Protein AF-A0A382NWI0-F1 (afdb_monomer_lite)

Structure (mmCIF, N/CA/C/O backbone):
data_AF-A0A382NWI0-F1
#
_entry.id   AF-A0A382NWI0-F1
#
loop_
_atom_site.group_PDB
_atom_site.id
_atom_site.type_symbol
_atom_site.label_atom_id
_atom_site.label_alt_id
_atom_site.label_comp_id
_atom_site.label_asym_id
_atom_site.label_entity_id
_atom_site.label_seq_id
_atom_site.pdbx_PDB_ins_code
_atom_site.Cartn_x
_atom_site.Cartn_y
_atom_site.Cartn_z
_atom_site.occupancy
_atom_site.B_iso_or_equiv
_atom_site.auth_seq_id
_atom_site.auth_comp_id
_atom_site.auth_asym_id
_atom_site.auth_atom_id
_atom_site.pdbx_PDB_model_num
ATOM 1 N N . MET A 1 1 ? 2.927 -1.519 7.055 1.00 81.50 1 MET A N 1
ATOM 2 C CA . MET A 1 1 ? 1.598 -1.213 7.626 1.00 81.50 1 MET A CA 1
ATOM 3 C C . MET A 1 1 ? 1.749 -0.728 9.055 1.00 81.50 1 MET A C 1
ATOM 5 O O . MET A 1 1 ? 1.499 0.442 9.264 1.00 81.50 1 MET A O 1
ATOM 9 N N . GLU A 1 2 ? 2.267 -1.539 9.984 1.00 88.81 2 GLU A N 1
ATOM 10 C CA . GLU A 1 2 ? 2.537 -1.107 11.373 1.00 88.81 2 GLU A CA 1
ATOM 11 C C . GLU A 1 2 ? 3.383 0.174 11.451 1.00 88.81 2 GLU A C 1
ATOM 13 O O . GLU A 1 2 ? 3.035 1.101 12.169 1.00 88.81 2 GLU A O 1
ATOM 18 N N . HIS A 1 3 ? 4.442 0.275 10.638 1.00 90.81 3 HIS A N 1
ATOM 19 C CA . HIS A 1 3 ? 5.266 1.482 10.623 1.00 90.81 3 HIS A CA 1
ATOM 20 C C . HIS A 1 3 ? 4.489 2.753 10.230 1.00 90.81 3 HIS A C 1
ATOM 22 O O . HIS A 1 3 ? 4.601 3.783 10.883 1.00 90.81 3 HIS A O 1
ATOM 28 N N . GLU A 1 4 ? 3.660 2.669 9.189 1.00 90.69 4 GLU A N 1
ATOM 29 C CA . GLU A 1 4 ? 2.821 3.790 8.743 1.00 90.69 4 GLU A CA 1
ATOM 30 C C . GLU A 1 4 ? 1.722 4.140 9.754 1.00 90.69 4 GLU A C 1
ATOM 32 O O . GLU A 1 4 ? 1.290 5.287 9.808 1.00 90.69 4 GLU A O 1
ATOM 37 N N . ASP A 1 5 ? 1.270 3.170 10.550 1.00 92.94 5 ASP A N 1
AT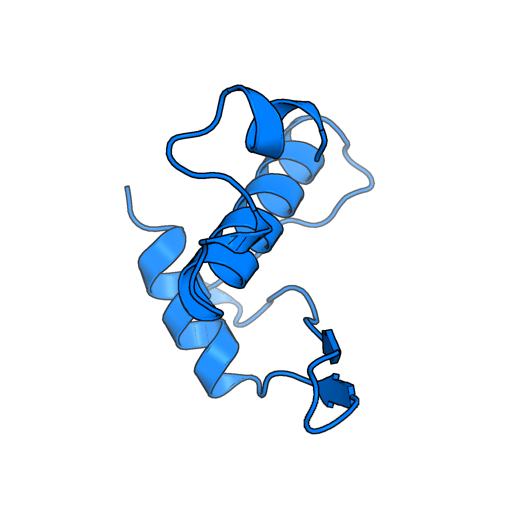OM 38 C CA . ASP A 1 5 ? 0.243 3.370 11.575 1.00 92.94 5 ASP A CA 1
ATOM 39 C C . ASP A 1 5 ? 0.797 4.072 12.822 1.00 92.94 5 ASP A C 1
ATOM 41 O O . ASP A 1 5 ? 0.138 4.932 13.400 1.00 92.94 5 ASP A O 1
ATOM 45 N N . LEU A 1 6 ? 2.033 3.737 13.207 1.00 93.00 6 LEU A N 1
ATOM 46 C CA . LEU A 1 6 ? 2.686 4.268 14.406 1.00 93.00 6 LEU A CA 1
ATOM 47 C C . LEU A 1 6 ? 3.440 5.582 14.163 1.00 93.00 6 LEU A C 1
ATOM 49 O O . LEU A 1 6 ? 3.503 6.42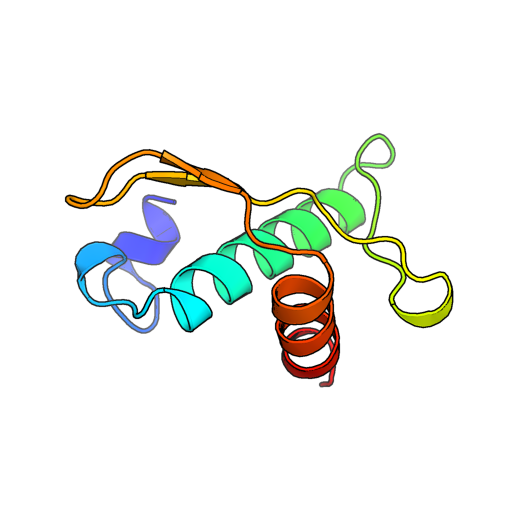0 15.063 1.00 93.00 6 LEU A O 1
ATOM 53 N N . TRP A 1 7 ? 4.034 5.758 12.978 1.00 91.88 7 TRP A N 1
ATOM 54 C CA . TRP A 1 7 ? 4.931 6.887 12.681 1.00 91.88 7 TRP A CA 1
ATOM 55 C C . TRP A 1 7 ? 4.565 7.670 11.417 1.00 91.88 7 TRP A C 1
ATOM 57 O O . TRP A 1 7 ? 5.238 8.651 11.096 1.00 91.88 7 TRP A O 1
ATOM 67 N N . GLY A 1 8 ? 3.520 7.265 10.691 1.00 88.81 8 GLY A N 1
ATOM 68 C CA . GLY A 1 8 ? 3.013 8.038 9.562 1.00 88.81 8 GLY A CA 1
ATOM 69 C C . GLY A 1 8 ? 2.331 9.336 10.005 1.00 88.81 8 GLY A C 1
ATOM 70 O O . GLY A 1 8 ? 2.091 9.576 11.183 1.00 88.81 8 GLY A O 1
ATOM 71 N N . GLU A 1 9 ? 1.968 10.180 9.035 1.00 90.00 9 GLU A N 1
ATOM 72 C CA . GLU A 1 9 ? 1.310 11.475 9.291 1.00 90.00 9 GLU A CA 1
ATOM 73 C C . GLU A 1 9 ? 0.034 11.352 10.145 1.00 90.00 9 GLU A C 1
ATOM 75 O O . GLU A 1 9 ? -0.274 12.240 10.938 1.00 90.00 9 GLU A O 1
ATOM 80 N N . LYS A 1 10 ? -0.716 10.256 9.961 1.00 92.44 10 LYS A N 1
ATOM 81 C CA . LYS A 1 10 ? -1.937 9.919 10.702 1.00 92.44 10 LYS A CA 1
ATOM 82 C C . LYS A 1 10 ? -2.0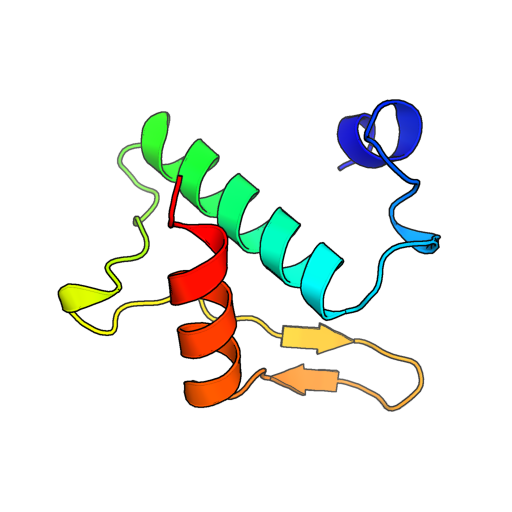71 8.399 10.856 1.00 92.44 10 LYS A C 1
ATOM 84 O O . LYS A 1 10 ? -1.728 7.695 9.889 1.00 92.44 10 LYS A O 1
ATOM 89 N N . PRO A 1 11 ? -2.645 7.913 11.976 1.00 94.56 11 PRO A N 1
ATOM 90 C CA . PRO A 1 11 ? -3.015 6.509 12.139 1.00 94.56 11 PRO A CA 1
ATOM 91 C C . PRO A 1 11 ? -3.874 6.021 10.972 1.00 94.56 11 PRO A C 1
ATOM 93 O O . PRO A 1 11 ? -4.692 6.773 10.433 1.00 94.56 11 PRO A O 1
ATOM 96 N N . LEU A 1 12 ? -3.725 4.756 10.582 1.00 93.31 12 LEU A N 1
ATOM 97 C CA . LEU A 1 12 ? -4.464 4.153 9.469 1.00 93.31 12 LEU A CA 1
ATOM 98 C C . LEU A 1 12 ? -5.978 4.256 9.681 1.00 93.31 12 LEU A C 1
ATOM 100 O O . LEU A 1 12 ? -6.705 4.537 8.730 1.00 93.31 12 LEU A O 1
ATOM 104 N N . ALA A 1 13 ? -6.435 4.097 10.925 1.00 93.12 13 ALA A N 1
ATOM 105 C CA . ALA A 1 13 ? -7.848 4.182 11.295 1.00 93.12 13 ALA A CA 1
ATOM 106 C C . ALA A 1 13 ? -8.462 5.582 11.102 1.00 93.12 13 ALA A C 1
ATOM 108 O O . ALA A 1 13 ? -9.677 5.703 10.963 1.00 93.12 13 ALA A O 1
ATOM 109 N N . GLU A 1 14 ? -7.645 6.636 11.074 1.00 94.50 14 GLU A N 1
ATOM 110 C CA . GLU A 1 14 ? -8.098 8.025 10.923 1.00 94.50 14 GLU A CA 1
ATOM 111 C C . GLU A 1 14 ? -8.043 8.515 9.468 1.00 94.50 14 GLU A C 1
ATOM 113 O O . GLU A 1 14 ? -8.386 9.664 9.167 1.00 94.50 14 GLU A O 1
ATOM 118 N N . ARG A 1 15 ? -7.588 7.669 8.537 1.00 93.06 15 ARG A N 1
ATOM 119 C CA . ARG A 1 15 ? -7.473 8.034 7.123 1.00 93.06 15 ARG A CA 1
ATOM 120 C C . ARG A 1 15 ? -8.827 7.951 6.427 1.00 93.06 15 ARG A C 1
ATOM 122 O O . ARG A 1 15 ? -9.613 7.036 6.645 1.00 93.06 15 ARG A O 1
ATOM 129 N N . SER A 1 16 ? -9.066 8.897 5.522 1.00 92.94 16 SER A N 1
ATOM 130 C CA . SER A 1 16 ? -10.161 8.785 4.560 1.00 92.94 16 SER A CA 1
ATOM 131 C C . SER A 1 16 ? -9.896 7.646 3.572 1.00 92.94 16 SER A C 1
ATOM 133 O O . SER A 1 16 ? -8.747 7.251 3.357 1.00 92.94 16 SER A O 1
ATOM 135 N N . GLU A 1 17 ? -10.954 7.169 2.914 1.00 91.31 17 GLU A N 1
ATOM 136 C CA . GLU A 1 17 ? -10.864 6.142 1.869 1.00 91.31 17 GLU A CA 1
ATOM 137 C C . GLU A 1 17 ? -9.833 6.519 0.790 1.00 91.31 17 GLU A C 1
ATOM 139 O O . GLU A 1 17 ? -8.908 5.759 0.512 1.00 91.31 17 GLU A O 1
ATOM 144 N N . SER A 1 18 ? -9.917 7.742 0.257 1.00 90.44 18 SER A N 1
ATOM 145 C CA . SER A 1 18 ? -8.988 8.247 -0.763 1.00 90.44 18 SER A CA 1
ATOM 146 C C . SER A 1 18 ? -7.530 8.256 -0.279 1.00 90.44 18 SER A C 1
ATOM 148 O O . SER A 1 18 ? -6.631 7.827 -1.008 1.00 90.44 18 SER A O 1
ATOM 150 N N . SER A 1 19 ? -7.280 8.666 0.969 1.00 91.62 19 SER A N 1
ATOM 151 C CA . SER A 1 19 ? -5.932 8.658 1.551 1.00 91.62 19 SER A CA 1
ATOM 152 C C . SER A 1 19 ? -5.399 7.242 1.775 1.00 91.62 19 SER A C 1
ATOM 154 O O . SER A 1 19 ? -4.207 7.002 1.577 1.00 91.62 19 SER A O 1
ATOM 156 N N . ALA A 1 20 ? -6.259 6.300 2.169 1.00 93.19 20 ALA A N 1
ATOM 157 C CA . ALA A 1 20 ? -5.887 4.898 2.341 1.00 93.19 20 ALA A CA 1
ATOM 158 C C . ALA A 1 20 ? -5.525 4.244 0.997 1.00 93.19 20 ALA A C 1
ATOM 160 O O . ALA A 1 20 ? -4.485 3.593 0.883 1.00 93.19 20 ALA A O 1
ATOM 161 N N . VAL A 1 21 ? -6.327 4.485 -0.041 1.00 92.88 21 VAL A N 1
ATOM 162 C CA . VAL A 1 21 ? -6.075 3.973 -1.398 1.00 92.88 21 VAL A CA 1
ATOM 163 C C . VAL A 1 21 ? -4.812 4.597 -1.994 1.00 92.88 21 VAL A C 1
ATOM 165 O O . VAL A 1 21 ? -3.972 3.886 -2.544 1.00 92.88 21 VAL A O 1
ATOM 168 N N . THR A 1 22 ? -4.612 5.903 -1.806 1.00 92.19 22 THR A N 1
ATOM 169 C CA . THR A 1 22 ? -3.381 6.602 -2.209 1.00 92.19 22 THR A CA 1
ATOM 170 C C . THR A 1 22 ? -2.142 5.983 -1.560 1.00 92.19 22 THR A C 1
ATOM 172 O O . THR A 1 22 ? -1.145 5.731 -2.241 1.00 92.19 22 THR A O 1
ATOM 175 N N . LEU A 1 23 ? -2.200 5.705 -0.252 1.00 92.88 23 LEU A N 1
ATOM 176 C CA . LEU A 1 23 ? -1.113 5.047 0.469 1.00 92.88 23 LEU A CA 1
ATOM 177 C C . LEU A 1 23 ? -0.841 3.647 -0.096 1.00 92.88 23 LEU A C 1
ATOM 179 O O . LEU A 1 23 ? 0.310 3.329 -0.388 1.00 92.88 23 LEU A O 1
ATOM 183 N N . ALA A 1 24 ? -1.881 2.839 -0.318 1.00 93.19 24 ALA A N 1
ATOM 184 C CA . ALA A 1 24 ? -1.742 1.501 -0.892 1.00 93.19 24 ALA A CA 1
ATOM 185 C C . ALA A 1 24 ? -1.083 1.531 -2.283 1.00 93.19 24 ALA A C 1
ATOM 187 O O . ALA A 1 24 ? -0.139 0.783 -2.538 1.00 93.19 24 ALA A O 1
ATOM 188 N N . ILE A 1 25 ? -1.513 2.442 -3.161 1.00 91.94 25 ILE A N 1
ATOM 189 C CA . ILE A 1 25 ? -0.928 2.611 -4.500 1.00 91.94 25 ILE A CA 1
ATOM 190 C C . ILE A 1 25 ? 0.547 3.008 -4.404 1.00 91.94 25 ILE A C 1
ATOM 192 O O . ILE A 1 25 ? 1.378 2.451 -5.124 1.00 91.94 25 ILE A O 1
ATOM 196 N N . ARG A 1 26 ? 0.897 3.943 -3.512 1.00 91.31 26 ARG A N 1
ATOM 197 C CA . ARG A 1 26 ? 2.292 4.361 -3.302 1.00 91.31 26 ARG A CA 1
ATOM 198 C C . ARG A 1 26 ? 3.155 3.213 -2.795 1.00 91.31 26 ARG A C 1
ATOM 200 O O . ARG A 1 26 ? 4.237 3.013 -3.332 1.00 91.31 26 ARG A O 1
ATOM 207 N N . LEU A 1 27 ? 2.656 2.423 -1.845 1.00 92.38 27 LEU A N 1
ATOM 208 C CA . LEU A 1 27 ? 3.355 1.233 -1.357 1.00 92.38 27 LEU A CA 1
ATOM 209 C C . LEU A 1 27 ? 3.598 0.218 -2.484 1.00 92.38 27 LEU A C 1
ATOM 211 O O . LEU A 1 27 ? 4.706 -0.304 -2.591 1.00 92.38 27 LEU A O 1
ATOM 215 N N . LEU A 1 28 ? 2.618 -0.006 -3.367 1.00 93.06 28 LEU A N 1
ATOM 216 C CA . LEU A 1 28 ? 2.795 -0.856 -4.551 1.00 93.06 28 LEU A CA 1
ATOM 217 C C . LEU A 1 28 ? 3.835 -0.282 -5.527 1.00 93.06 28 LEU A C 1
ATOM 219 O O . LEU A 1 28 ? 4.657 -1.033 -6.048 1.00 93.06 28 LEU A O 1
ATOM 223 N N . GLN A 1 29 ? 3.860 1.040 -5.741 1.00 90.44 29 GLN A N 1
ATOM 224 C CA . GLN A 1 29 ? 4.904 1.669 -6.562 1.00 90.44 29 GLN A CA 1
ATOM 225 C C . GLN A 1 29 ? 6.292 1.517 -5.944 1.00 90.44 29 GLN A C 1
ATOM 227 O O . GLN A 1 29 ? 7.246 1.228 -6.664 1.00 90.44 29 GLN A O 1
ATOM 232 N N . THR A 1 30 ? 6.415 1.697 -4.629 1.00 92.12 30 THR A N 1
ATOM 233 C CA . THR A 1 30 ? 7.672 1.489 -3.911 1.00 92.12 30 THR A CA 1
ATOM 234 C C . THR A 1 30 ? 8.115 0.034 -4.028 1.00 92.12 30 THR A C 1
ATOM 236 O O . THR A 1 30 ? 9.259 -0.208 -4.393 1.00 92.12 30 THR A O 1
ATOM 239 N N . ALA A 1 31 ? 7.223 -0.939 -3.829 1.00 94.12 31 ALA A N 1
ATOM 240 C CA . ALA A 1 31 ? 7.549 -2.353 -4.020 1.00 94.12 31 ALA A CA 1
ATOM 241 C C . ALA A 1 31 ? 8.087 -2.623 -5.439 1.00 94.12 31 ALA A C 1
ATOM 243 O O . ALA A 1 31 ? 9.167 -3.188 -5.594 1.00 94.12 31 ALA A O 1
ATOM 244 N N . ALA A 1 32 ? 7.418 -2.092 -6.465 1.00 93.44 32 ALA A N 1
ATOM 245 C CA . ALA A 1 32 ? 7.838 -2.204 -7.862 1.00 93.44 32 ALA A CA 1
ATOM 246 C C . ALA A 1 32 ? 9.164 -1.491 -8.203 1.00 93.44 32 ALA A C 1
ATOM 248 O O . ALA A 1 32 ? 9.729 -1.695 -9.280 1.00 93.44 32 ALA A O 1
ATOM 249 N N . GLN A 1 33 ? 9.667 -0.602 -7.339 1.00 91.69 33 GLN A N 1
ATOM 250 C CA . GLN A 1 33 ? 11.001 -0.010 -7.500 1.00 91.69 33 GLN A CA 1
ATOM 251 C C . GLN A 1 33 ? 12.116 -0.952 -7.041 1.00 91.69 33 GLN A C 1
ATOM 253 O O . GLN A 1 33 ? 13.208 -0.886 -7.601 1.00 91.69 33 GLN A O 1
ATOM 258 N N . PHE A 1 34 ? 11.846 -1.804 -6.051 1.00 94.25 34 PHE A N 1
ATOM 259 C CA . PHE A 1 34 ? 12.849 -2.668 -5.423 1.00 94.25 34 PHE A CA 1
ATOM 260 C C . PHE A 1 34 ? 12.710 -4.149 -5.801 1.00 94.25 34 PHE A C 1
ATOM 262 O O . PHE A 1 34 ? 13.643 -4.913 -5.569 1.00 94.25 34 PHE A O 1
ATOM 269 N N . ASP A 1 35 ? 11.594 -4.549 -6.415 1.00 96.38 35 ASP A N 1
ATOM 270 C CA . ASP A 1 35 ? 11.349 -5.906 -6.901 1.00 96.38 35 ASP A CA 1
ATOM 271 C C . ASP A 1 35 ? 10.909 -5.911 -8.374 1.00 96.38 35 ASP A C 1
ATOM 273 O O . ASP A 1 35 ? 9.874 -5.355 -8.742 1.00 96.38 35 ASP A O 1
ATOM 277 N N . SER A 1 36 ? 11.691 -6.585 -9.221 1.00 92.69 36 SER A N 1
ATOM 278 C CA . SER A 1 36 ? 11.434 -6.689 -10.664 1.00 92.69 36 SER A CA 1
ATOM 279 C C . SER A 1 36 ? 10.207 -7.530 -11.027 1.00 92.69 36 SER A C 1
ATOM 281 O O . SER A 1 36 ? 9.700 -7.397 -12.140 1.00 92.69 36 SER A O 1
ATOM 283 N N . ALA A 1 37 ? 9.730 -8.388 -10.118 1.00 95.50 37 ALA A N 1
ATOM 284 C CA . ALA A 1 37 ? 8.518 -9.176 -10.336 1.00 95.50 37 ALA A CA 1
ATOM 285 C C . ALA A 1 37 ? 7.232 -8.373 -10.059 1.00 95.50 37 ALA A C 1
ATOM 287 O O . ALA A 1 37 ? 6.143 -8.807 -10.443 1.00 95.50 37 ALA A O 1
ATOM 288 N N . THR A 1 38 ? 7.342 -7.192 -9.440 1.00 92.75 38 THR A N 1
ATOM 289 C CA . THR A 1 38 ? 6.203 -6.332 -9.116 1.00 92.75 38 THR A CA 1
ATOM 290 C C . THR A 1 38 ? 5.989 -5.269 -10.201 1.00 92.75 38 THR A C 1
ATOM 292 O O . THR A 1 38 ? 6.864 -4.460 -10.510 1.00 92.75 38 THR A O 1
ATOM 295 N N . GLY A 1 39 ? 4.790 -5.251 -10.791 1.00 88.81 39 GLY A N 1
ATOM 296 C CA . GLY A 1 39 ? 4.421 -4.302 -11.843 1.00 88.81 39 GLY A CA 1
ATOM 297 C C . GLY A 1 39 ? 4.202 -2.873 -11.332 1.00 88.81 39 GLY A C 1
ATOM 298 O O . GLY A 1 39 ? 3.587 -2.655 -10.290 1.00 88.81 39 GLY A O 1
ATOM 299 N N . LYS A 1 40 ? 4.657 -1.882 -12.107 1.00 86.62 40 LYS A N 1
ATOM 300 C CA . LYS A 1 40 ? 4.382 -0.452 -11.872 1.00 86.62 40 LYS A CA 1
ATOM 301 C C . LYS A 1 40 ? 3.049 -0.042 -12.491 1.00 86.62 40 LYS A C 1
ATOM 303 O O . LYS A 1 40 ? 2.668 -0.570 -13.538 1.00 86.62 40 LYS A O 1
ATOM 308 N N . ALA A 1 41 ? 2.393 0.948 -11.886 1.00 86.31 41 ALA A N 1
ATOM 309 C CA . ALA A 1 41 ? 1.244 1.592 -12.517 1.00 86.31 41 ALA A CA 1
ATOM 310 C C . ALA A 1 41 ? 1.751 2.444 -13.686 1.00 86.31 41 ALA A C 1
ATOM 312 O O . ALA A 1 41 ? 2.787 3.104 -13.570 1.00 86.31 41 ALA A O 1
ATOM 313 N N . ARG A 1 42 ? 1.030 2.426 -14.806 1.00 86.50 42 ARG A N 1
ATOM 314 C CA . ARG A 1 42 ? 1.350 3.198 -16.010 1.00 86.50 42 ARG A CA 1
ATOM 315 C C . ARG A 1 42 ? 0.113 3.992 -16.423 1.00 86.50 42 ARG A C 1
ATOM 317 O O . ARG A 1 42 ? -0.693 3.484 -17.198 1.00 86.50 42 ARG A O 1
ATOM 324 N N . PRO A 1 43 ? -0.057 5.220 -15.894 1.00 83.38 43 PRO A N 1
ATOM 325 C CA . PRO A 1 43 ? -1.231 6.041 -16.182 1.00 83.38 43 PRO A CA 1
ATOM 326 C C . PRO A 1 43 ? -1.410 6.374 -17.664 1.00 83.38 43 PRO A C 1
ATOM 328 O O . PRO A 1 43 ? -2.544 6.488 -18.109 1.00 83.38 43 PRO A O 1
ATOM 331 N N . GLU A 1 44 ? -0.307 6.495 -18.409 1.00 85.06 44 GLU A N 1
ATOM 332 C CA . GLU A 1 44 ? -0.316 6.765 -19.856 1.00 85.06 44 GLU A CA 1
ATOM 333 C C . GLU A 1 44 ? -0.838 5.576 -20.678 1.00 85.06 44 GLU A C 1
ATOM 335 O O . GLU A 1 44 ? -1.391 5.772 -21.754 1.00 85.06 44 GLU A O 1
ATOM 340 N N . ASP A 1 45 ? -0.696 4.355 -20.151 1.00 88.50 45 ASP A N 1
ATOM 341 C CA . ASP A 1 45 ? -1.177 3.118 -20.779 1.00 88.50 45 ASP A CA 1
ATOM 342 C C . ASP A 1 45 ? -2.512 2.642 -20.172 1.00 88.50 45 ASP A C 1
ATOM 344 O O . ASP A 1 45 ? -2.949 1.531 -20.456 1.00 88.50 45 ASP A O 1
ATOM 348 N N . GLU A 1 46 ? -3.119 3.431 -19.275 1.00 87.31 46 GLU A N 1
ATOM 349 C CA . GLU A 1 46 ? -4.317 3.069 -18.498 1.00 87.31 46 GLU A CA 1
ATOM 350 C C . GLU A 1 46 ? -4.169 1.774 -17.673 1.00 87.31 46 GLU A C 1
ATOM 352 O O . GLU A 1 46 ? -5.130 1.047 -17.423 1.00 87.31 46 GLU A O 1
ATOM 357 N N . ILE A 1 47 ? -2.951 1.482 -17.205 1.00 88.50 47 ILE A N 1
ATOM 358 C CA . ILE A 1 47 ? -2.659 0.278 -16.417 1.00 88.50 47 ILE A CA 1
ATOM 359 C C . ILE A 1 47 ? -2.501 0.645 -14.944 1.00 88.50 47 ILE A C 1
ATOM 361 O O . ILE A 1 47 ? -1.526 1.286 -14.537 1.00 88.50 47 ILE A O 1
ATOM 365 N N . PHE A 1 48 ? -3.450 0.183 -14.133 1.00 89.56 48 PHE A N 1
ATOM 366 C CA . PHE A 1 48 ? -3.564 0.504 -12.712 1.00 89.56 48 PHE A CA 1
ATOM 367 C C . PHE A 1 48 ? -3.706 -0.766 -11.852 1.00 89.56 48 PHE A C 1
ATOM 369 O O . PHE A 1 48 ? -4.137 -1.806 -12.351 1.00 89.56 48 PHE A O 1
ATOM 376 N N . PRO A 1 49 ? -3.335 -0.719 -10.560 1.00 91.69 49 PRO A N 1
ATOM 377 C CA . PRO A 1 49 ? -3.528 -1.847 -9.652 1.00 91.69 49 PRO A CA 1
ATOM 378 C C . PRO A 1 49 ? -5.008 -2.036 -9.301 1.00 91.69 49 PRO A C 1
ATOM 380 O O . PRO A 1 49 ? -5.677 -1.082 -8.933 1.00 91.69 49 PRO A O 1
ATOM 383 N N . THR A 1 50 ? -5.518 -3.265 -9.302 1.00 93.06 50 THR A N 1
ATOM 384 C CA . THR A 1 50 ? -6.884 -3.525 -8.825 1.00 93.06 50 THR A CA 1
ATOM 385 C C . THR A 1 50 ? -6.992 -3.273 -7.319 1.00 93.06 50 THR A C 1
ATOM 387 O O . THR A 1 50 ? -6.234 -3.844 -6.534 1.00 93.06 50 THR A O 1
ATOM 390 N N . VAL A 1 51 ? -7.963 -2.453 -6.908 1.00 94.25 51 VAL A N 1
ATOM 391 C CA . VAL A 1 51 ? -8.228 -2.138 -5.498 1.00 94.25 51 VAL A CA 1
ATOM 392 C C . VAL A 1 51 ? -9.624 -2.611 -5.113 1.00 94.25 51 VAL A C 1
ATOM 394 O O . VAL A 1 51 ? -10.611 -2.309 -5.783 1.00 94.25 51 VAL A O 1
ATOM 397 N N . ALA A 1 52 ? -9.703 -3.329 -3.998 1.00 95.31 52 ALA A N 1
ATOM 398 C CA . ALA A 1 52 ? -10.953 -3.690 -3.352 1.00 95.31 52 ALA A CA 1
ATOM 399 C C . ALA A 1 52 ? -10.990 -3.132 -1.930 1.00 95.31 52 ALA A C 1
ATOM 401 O O . ALA A 1 52 ? -9.955 -2.993 -1.276 1.00 95.31 52 ALA A O 1
ATOM 402 N N . MET A 1 53 ? -12.191 -2.825 -1.455 1.00 94.31 53 MET A N 1
ATOM 403 C CA . MET A 1 53 ? -12.440 -2.255 -0.138 1.00 94.31 53 MET A CA 1
ATOM 404 C C . MET A 1 53 ? -13.436 -3.110 0.622 1.00 94.31 53 MET A C 1
ATOM 406 O O . MET A 1 53 ? -14.390 -3.634 0.049 1.00 94.31 53 MET A O 1
ATOM 410 N N . ILE A 1 54 ? -13.201 -3.212 1.926 1.00 95.06 54 ILE A N 1
ATOM 411 C CA . ILE A 1 54 ? -14.114 -3.818 2.887 1.00 95.06 54 ILE A CA 1
ATOM 412 C C . ILE A 1 54 ? -14.456 -2.728 3.893 1.00 95.06 54 ILE A C 1
ATOM 414 O O . ILE A 1 54 ? -13.583 -2.264 4.626 1.00 95.06 54 ILE A O 1
ATOM 418 N N . THR A 1 55 ? -15.715 -2.309 3.909 1.00 92.88 55 THR A N 1
ATOM 419 C CA . THR A 1 55 ? -16.240 -1.311 4.845 1.00 92.88 55 THR A CA 1
ATOM 420 C C . THR A 1 55 ? -17.426 -1.890 5.616 1.00 92.88 55 THR A C 1
ATOM 422 O O . THR A 1 55 ? -17.810 -3.046 5.422 1.00 92.88 55 THR A O 1
ATOM 425 N N . LYS A 1 56 ? -18.043 -1.090 6.496 1.00 94.62 56 LYS A N 1
ATOM 426 C CA . LYS A 1 56 ? -19.287 -1.488 7.179 1.00 94.62 56 LYS A CA 1
ATOM 427 C C . LYS A 1 56 ? -20.447 -1.726 6.197 1.00 94.62 56 LYS A C 1
ATOM 429 O O . LYS A 1 56 ? -21.378 -2.450 6.526 1.00 94.62 56 LYS A O 1
ATOM 434 N N . GLU A 1 57 ? -20.383 -1.134 5.005 1.00 94.50 57 GLU A N 1
ATOM 435 C CA . GLU A 1 57 ? -21.328 -1.321 3.899 1.00 94.50 57 GLU A CA 1
ATOM 436 C C . GLU A 1 57 ? -21.059 -2.600 3.086 1.00 94.50 57 GLU A C 1
ATOM 438 O O . GLU A 1 57 ? -21.890 -2.986 2.265 1.00 94.50 57 GLU A O 1
ATOM 443 N N . GLY A 1 58 ? -19.930 -3.277 3.322 1.00 95.88 58 GLY A N 1
ATOM 444 C CA . GLY A 1 58 ? -19.572 -4.541 2.686 1.00 95.88 58 GLY A CA 1
ATOM 445 C C . GLY A 1 58 ? -18.327 -4.459 1.802 1.00 95.88 58 GLY A C 1
ATOM 446 O O . GLY A 1 58 ? -17.486 -3.573 1.942 1.00 95.88 58 GLY A O 1
ATOM 447 N N . TYR A 1 59 ? -18.193 -5.444 0.912 1.00 96.50 59 TYR A N 1
ATOM 448 C CA . TYR A 1 59 ? -17.078 -5.568 -0.024 1.00 96.50 59 TYR A CA 1
ATOM 449 C C . TYR A 1 59 ? -17.421 -4.931 -1.372 1.00 96.50 59 TYR A C 1
ATOM 451 O O . TYR A 1 59 ? -18.469 -5.235 -1.945 1.00 96.50 59 TYR A O 1
ATOM 459 N N . ARG A 1 60 ? -16.519 -4.111 -1.918 1.00 95.62 60 ARG A N 1
ATOM 460 C CA . ARG A 1 60 ? -16.630 -3.600 -3.292 1.00 95.62 60 ARG A CA 1
ATOM 461 C C . ARG A 1 60 ? -15.271 -3.462 -3.965 1.00 95.62 60 ARG A C 1
ATOM 463 O O . ARG A 1 60 ? -14.280 -3.142 -3.312 1.00 95.62 60 ARG A O 1
ATOM 470 N N . PHE A 1 61 ? -15.245 -3.624 -5.283 1.00 95.38 61 PHE A N 1
ATOM 471 C CA . PHE A 1 61 ? -14.138 -3.130 -6.098 1.00 95.38 61 PHE A CA 1
ATOM 472 C C . PHE A 1 61 ? -14.276 -1.621 -6.306 1.00 95.38 61 PHE A C 1
ATOM 474 O O . PHE A 1 61 ? -15.390 -1.103 -6.430 1.00 95.38 61 PHE A O 1
ATOM 481 N N . MET A 1 62 ? -13.143 -0.924 -6.332 1.00 92.81 62 MET A N 1
ATOM 482 C CA . MET A 1 62 ? -13.083 0.436 -6.859 1.00 92.81 62 MET A CA 1
ATOM 483 C C . MET A 1 62 ? -13.213 0.368 -8.381 1.00 92.81 62 MET A C 1
ATOM 485 O O . MET A 1 62 ? -12.639 -0.532 -8.997 1.00 92.81 62 MET A O 1
ATOM 489 N N . ASN A 1 63 ? -13.981 1.274 -8.981 1.00 91.62 63 ASN A N 1
ATOM 490 C CA . ASN A 1 63 ? -14.101 1.290 -10.436 1.00 91.62 63 ASN A CA 1
ATOM 491 C C . ASN A 1 63 ? -12.878 1.955 -11.091 1.00 91.62 63 ASN A C 1
ATOM 493 O O . ASN A 1 63 ? -12.137 2.705 -10.450 1.00 91.62 63 ASN A O 1
ATOM 497 N N . ASP A 1 64 ? -12.681 1.688 -12.382 1.00 87.38 64 ASP A N 1
ATOM 498 C CA . ASP A 1 64 ? -11.494 2.140 -13.114 1.00 87.38 64 ASP A CA 1
ATOM 499 C C . ASP A 1 64 ? -11.366 3.670 -13.151 1.00 87.38 64 ASP A C 1
ATOM 501 O O . ASP A 1 64 ? -10.256 4.195 -13.090 1.00 87.38 64 ASP A O 1
ATOM 505 N N . GLN A 1 65 ? -12.488 4.399 -13.187 1.00 87.56 65 GLN A N 1
ATOM 506 C CA . GLN A 1 65 ? -12.493 5.862 -13.216 1.00 87.56 65 GLN A CA 1
ATOM 507 C C . GLN A 1 65 ? -12.025 6.456 -11.879 1.00 87.56 65 GLN A C 1
ATOM 509 O O . GLN A 1 65 ? -11.124 7.295 -11.866 1.00 87.56 65 GLN A O 1
ATOM 514 N N . GLU A 1 66 ? -12.576 5.979 -10.756 1.00 88.44 66 GLU A N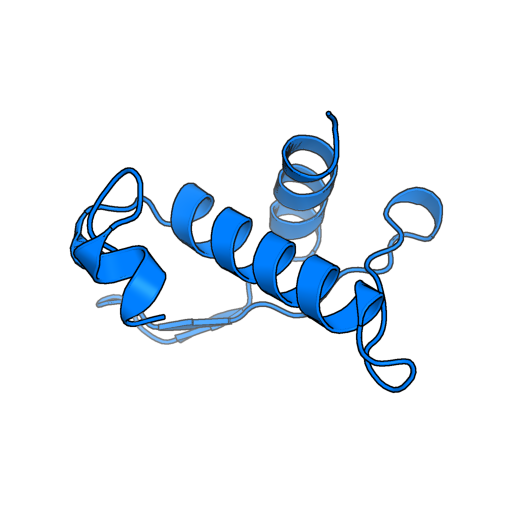 1
ATOM 515 C C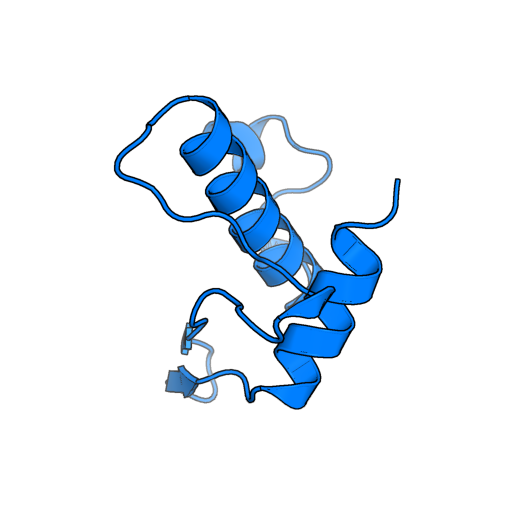A . GLU A 1 66 ? -12.149 6.368 -9.400 1.00 88.44 66 GLU A CA 1
ATOM 516 C C . GLU A 1 66 ? -10.643 6.139 -9.218 1.00 88.44 66 GLU A C 1
ATOM 518 O O . GLU A 1 66 ? -9.908 6.998 -8.721 1.00 88.44 66 GLU A O 1
ATOM 523 N N . LEU A 1 67 ? -10.174 4.974 -9.663 1.00 88.25 67 LEU A N 1
ATOM 524 C CA . LEU A 1 67 ? -8.788 4.567 -9.527 1.00 88.25 67 LEU A CA 1
ATOM 525 C C . LEU A 1 67 ? -7.853 5.378 -10.431 1.00 88.25 67 LEU A C 1
ATOM 527 O O . LEU A 1 67 ? -6.765 5.764 -9.993 1.00 88.25 67 LEU A O 1
ATOM 531 N N . ALA A 1 68 ? -8.268 5.667 -11.665 1.00 88.00 68 A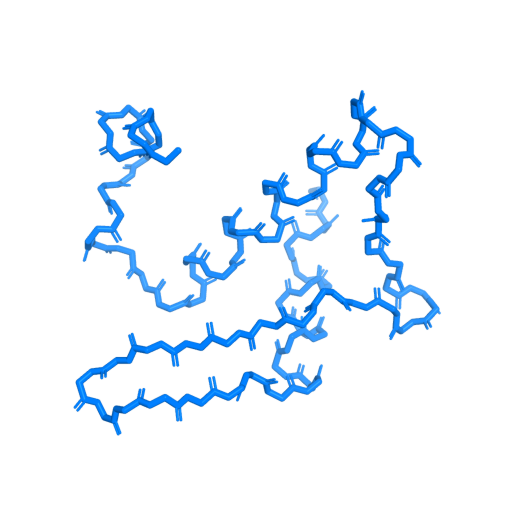LA A N 1
ATOM 532 C CA . ALA A 1 68 ? -7.513 6.502 -12.590 1.00 88.00 68 ALA A CA 1
ATOM 533 C C . ALA A 1 68 ? -7.347 7.922 -12.037 1.00 88.00 68 ALA A C 1
ATOM 535 O O . ALA A 1 68 ? -6.240 8.465 -12.083 1.00 88.00 68 ALA A O 1
ATOM 536 N N . ASP A 1 69 ? -8.403 8.504 -11.465 1.00 89.00 69 ASP A N 1
ATOM 537 C CA . ASP A 1 69 ? -8.367 9.850 -10.884 1.00 89.00 69 ASP A CA 1
ATOM 538 C C . ASP A 1 69 ? -7.436 9.918 -9.665 1.00 89.00 69 ASP A C 1
ATOM 540 O O . ASP A 1 69 ? -6.596 10.826 -9.561 1.00 89.00 69 ASP A O 1
ATOM 544 N N . ILE A 1 70 ? -7.498 8.913 -8.784 1.00 88.12 70 ILE A N 1
ATOM 545 C CA . ILE A 1 70 ? -6.573 8.799 -7.649 1.00 88.12 70 ILE A CA 1
ATOM 546 C C . ILE A 1 70 ? -5.137 8.588 -8.140 1.00 88.12 70 ILE A C 1
ATOM 548 O O . ILE A 1 70 ? -4.240 9.286 -7.668 1.00 88.12 70 ILE A O 1
ATOM 552 N N . CYS A 1 71 ? -4.886 7.688 -9.096 1.00 85.62 71 CYS A N 1
ATOM 553 C CA . CYS A 1 71 ? -3.539 7.425 -9.615 1.00 85.62 71 CYS A CA 1
ATOM 554 C C . CYS A 1 71 ? -2.935 8.664 -10.290 1.00 85.62 71 CYS A C 1
ATOM 556 O O . CYS A 1 71 ? -1.800 9.034 -9.988 1.00 85.62 71 CYS A O 1
ATOM 558 N N . LYS A 1 72 ? -3.695 9.351 -11.151 1.00 84.44 72 LYS A N 1
ATOM 559 C CA . LYS A 1 72 ? -3.256 10.580 -11.837 1.00 84.44 72 LYS A CA 1
ATOM 560 C C . LYS A 1 72 ? -2.921 11.705 -10.860 1.00 84.44 72 LYS A C 1
ATOM 562 O O . LYS A 1 72 ? -2.028 12.503 -11.140 1.00 84.44 72 LYS A O 1
ATOM 567 N N . THR A 1 73 ? -3.617 11.772 -9.728 1.00 83.44 73 THR A N 1
ATOM 568 C CA . THR A 1 73 ? -3.374 12.778 -8.683 1.00 83.44 73 THR A CA 1
ATOM 569 C C . THR A 1 73 ? -2.209 12.377 -7.777 1.00 83.44 73 THR A C 1
ATOM 571 O O . THR A 1 73 ? -1.357 13.198 -7.456 1.00 83.44 73 THR A O 1
ATOM 574 N N . SER A 1 74 ? -2.129 11.100 -7.405 1.00 76.75 74 SER A N 1
ATOM 575 C CA . SER A 1 74 ? -1.177 10.576 -6.415 1.00 76.75 74 SER A CA 1
ATOM 576 C C . SER A 1 74 ? 0.241 10.381 -6.943 1.00 76.75 74 SER A C 1
ATOM 578 O O . SER A 1 74 ? 1.179 10.349 -6.140 1.00 76.75 74 SER A O 1
ATOM 580 N N . LEU A 1 75 ? 0.378 10.201 -8.263 1.00 72.31 75 LEU A N 1
ATOM 581 C CA . LEU A 1 75 ? 1.645 9.976 -8.966 1.00 72.31 75 LEU A CA 1
ATOM 582 C C . LEU A 1 75 ? 2.269 11.268 -9.517 1.00 72.31 75 LEU A C 1
ATOM 584 O O . LEU A 1 75 ? 3.412 11.239 -9.975 1.00 72.31 75 LEU A O 1
ATOM 588 N N . LYS A 1 76 ? 1.558 12.402 -9.462 1.00 66.25 76 LYS A N 1
ATOM 589 C CA . LYS A 1 76 ? 2.151 13.720 -9.719 1.00 66.25 76 LYS A CA 1
ATOM 590 C C . LYS A 1 76 ? 2.990 14.128 -8.503 1.00 66.25 76 LYS A C 1
ATOM 592 O O . LYS A 1 76 ? 2.536 13.990 -7.369 1.00 66.25 76 LYS A O 1
ATOM 597 N N . ARG A 1 77 ? 4.233 14.547 -8.760 1.00 51.16 77 ARG A N 1
ATOM 598 C CA . ARG A 1 77 ? 5.164 15.067 -7.747 1.00 51.16 77 ARG A CA 1
ATOM 599 C C . ARG A 1 77 ? 4.721 16.423 -7.226 1.00 51.16 77 ARG A C 1
ATOM 601 O O . ARG A 1 77 ? 4.266 17.232 -8.064 1.00 51.16 77 ARG A O 1
#

Organism: NCBI:txid408172

Secondary structure (DSSP, 8-state):
-HHHHHHSSS-GGG--HHHHHHHHHHHHHHHHHH-TTSPPPBGGGTB----EEEETTEEEEPPHHHHHHHHHHHT--

Sequence (77 aa):
MEHEDLWGEKPLAERSESSAVTLAIRLLQTAAQFDSATGKARPEDEIFPTVAMITKEGYRFMNDQELADICKTSLKR

Foldseek 3Di:
DVCCQPPNPHHLVPDDPLRNLLVVLVVLQVCVVVDVVRDHADLVVLRFDWDWDQDPVGIDTDDSVNRSVSCVVSVDD

InterPro domains:
  IPR029055 Nucleophile aminohydrolases, N-terminal [G3DSA:3.60.20.10] (3-77)

pLDDT: mean 89.91, std 6.73, range [51.16, 96.5]

Radius of gyration: 13.05 Å; chains: 1; bounding box: 34×24×35 Å